Protein AF-A0A543CHA0-F1 (afdb_monomer_lite)

pLDDT: mean 75.27, std 15.61, range [34.78, 93.06]

Sequence (104 aa):
MAPPLEGYQVHWEGLSKAANACSDAAKSLFPAIDAFRLGAQPTSRCFGFIEGGSSDEVAAAYQEFYNGMLSHMSLRQDALEDCSKMLQTSARNYSDAEPAKPLR

Secondary structure (DSSP, 8-state):
-PPPTHHHHHHHHHHHHHHHHHHHHHHHHHHHHHHHHHHHHHHHHHGGG-TTS-HHHHHHHHHHHHHHHHHHHHHHHHHHHHHHHHHHHHHHHHHH--SS----

Foldseek 3Di:
DDPDPVVLVVLLVVLLVLLVVLVVVLVVLVVVLVCLVVVLVVVLVCLVVDPDDDSVVVSVVSVVVSVVVSVVSVVSSVVSNVSSVVSVVVSVVSVVDDDDDDDD

Radius of gyration: 23.19 Å; chains: 1; bounding box: 51×23×66 Å

Structure (mmCIF, N/CA/C/O backbone):
data_AF-A0A543CHA0-F1
#
_entry.id   AF-A0A543CHA0-F1
#
loop_
_atom_site.group_PDB
_atom_site.id
_atom_site.type_symbol
_atom_site.label_atom_id
_atom_site.label_alt_id
_atom_site.label_comp_id
_atom_site.label_asym_id
_atom_site.label_entity_id
_atom_site.label_seq_id
_atom_site.pdbx_PDB_ins_code
_atom_site.Cartn_x
_atom_site.Cartn_y
_atom_site.Cartn_z
_atom_site.occupancy
_atom_site.B_iso_or_equiv
_atom_site.auth_seq_id
_atom_site.auth_comp_id
_atom_site.auth_asym_id
_atom_site.auth_atom_id
_atom_site.pdbx_PDB_model_num
ATOM 1 N N . MET A 1 1 ? -28.785 -13.049 35.423 1.00 34.78 1 MET A N 1
ATOM 2 C CA . MET A 1 1 ? -27.402 -12.570 35.621 1.00 34.78 1 MET A CA 1
ATOM 3 C C . MET A 1 1 ? -26.676 -12.747 34.299 1.00 34.78 1 MET A C 1
ATOM 5 O O . MET A 1 1 ? -26.493 -13.885 33.890 1.00 34.78 1 MET A O 1
ATOM 9 N N . ALA A 1 2 ? -26.398 -11.656 33.577 1.00 45.53 2 ALA A N 1
ATOM 10 C CA . ALA A 1 2 ? -25.588 -11.714 32.360 1.00 45.53 2 ALA A CA 1
ATOM 11 C C . ALA A 1 2 ? -24.119 -11.960 32.761 1.00 45.53 2 ALA A C 1
ATOM 13 O O . ALA A 1 2 ? -23.682 -11.372 33.754 1.00 45.53 2 ALA A O 1
ATOM 14 N N . PRO A 1 3 ? -23.389 -12.853 32.071 1.00 47.03 3 PRO A N 1
ATOM 15 C CA . PRO A 1 3 ? -21.985 -13.118 32.371 1.00 47.03 3 PRO A CA 1
ATOM 16 C C . PRO A 1 3 ? -21.139 -11.836 32.227 1.00 47.03 3 PRO A C 1
ATOM 18 O O . PRO A 1 3 ? -21.500 -10.958 31.439 1.00 47.03 3 PRO A O 1
ATOM 21 N N . PRO A 1 4 ? -20.049 -11.699 33.005 1.00 48.38 4 PRO A N 1
ATOM 22 C CA . PRO A 1 4 ? -19.251 -10.476 33.067 1.00 48.38 4 PRO A CA 1
ATOM 23 C C . PRO A 1 4 ? -18.647 -10.094 31.704 1.00 48.38 4 PRO A C 1
ATOM 25 O O . PRO A 1 4 ? -18.224 -10.941 30.922 1.00 48.38 4 PRO A O 1
ATOM 28 N N . LEU A 1 5 ? -18.616 -8.784 31.443 1.00 54.56 5 LEU A N 1
ATOM 29 C CA . LEU A 1 5 ? -18.305 -8.110 30.173 1.00 54.56 5 LEU A CA 1
ATOM 30 C C . LEU A 1 5 ? -16.819 -8.134 29.752 1.00 54.56 5 LEU A C 1
ATOM 32 O O . LEU A 1 5 ? -16.460 -7.474 28.778 1.00 54.56 5 LEU A O 1
ATOM 36 N N . GLU A 1 6 ? -15.950 -8.880 30.440 1.00 52.31 6 GLU A N 1
ATOM 37 C CA . GLU A 1 6 ? -14.488 -8.839 30.233 1.00 52.31 6 GLU A CA 1
ATOM 38 C C . GLU A 1 6 ? -14.054 -9.217 28.805 1.00 52.31 6 GLU A C 1
ATOM 40 O O . GLU A 1 6 ? -13.058 -8.699 28.310 1.00 52.31 6 GLU A O 1
ATOM 45 N N . GLY A 1 7 ? -14.823 -10.046 28.090 1.00 53.59 7 GLY A N 1
ATOM 46 C CA . GLY A 1 7 ? -14.531 -10.376 26.689 1.00 53.59 7 GLY A CA 1
ATOM 47 C C . GLY A 1 7 ? -14.785 -9.224 25.706 1.00 53.59 7 GLY A C 1
ATOM 48 O O . GLY A 1 7 ? -14.058 -9.075 24.727 1.00 53.59 7 GLY A O 1
ATOM 49 N N . TYR A 1 8 ? -15.783 -8.371 25.962 1.00 54.22 8 TYR A N 1
ATOM 50 C CA . TYR A 1 8 ? -16.226 -7.346 25.005 1.00 54.22 8 TYR A CA 1
ATOM 51 C C . TYR A 1 8 ? -15.224 -6.194 24.851 1.00 54.22 8 TYR A C 1
ATOM 53 O O . TYR A 1 8 ? -14.995 -5.732 23.732 1.00 54.22 8 TYR A O 1
ATOM 61 N N . GLN A 1 9 ? -14.576 -5.769 25.942 1.00 56.81 9 GLN A N 1
ATOM 62 C CA . GLN A 1 9 ? -13.527 -4.741 25.881 1.00 56.81 9 GLN A CA 1
ATOM 63 C C . GLN A 1 9 ? -12.303 -5.217 25.084 1.00 56.81 9 GLN A C 1
ATOM 65 O O . GLN A 1 9 ? -11.802 -4.481 24.236 1.00 56.81 9 GLN A O 1
ATOM 70 N N . VAL A 1 10 ? -11.879 -6.473 25.272 1.00 59.78 10 VAL A N 1
ATOM 71 C CA . VAL A 1 10 ? -10.724 -7.055 24.562 1.00 59.78 10 VAL A CA 1
ATOM 72 C C . VAL A 1 10 ? -10.966 -7.125 23.047 1.00 59.78 10 VAL A C 1
ATOM 74 O O . VAL A 1 10 ? -10.050 -6.889 22.255 1.00 59.78 10 VAL A O 1
ATOM 77 N N . HIS A 1 11 ? -12.204 -7.396 22.620 1.00 67.38 11 HIS A N 1
ATOM 78 C CA . HIS A 1 11 ? -12.560 -7.438 21.199 1.00 67.38 11 HIS A CA 1
ATOM 79 C C . HIS A 1 11 ? -12.546 -6.053 20.537 1.00 67.38 11 HIS A C 1
ATOM 81 O O . HIS A 1 11 ? -12.032 -5.927 19.424 1.00 67.38 11 HIS A O 1
ATOM 87 N N . TRP A 1 12 ? -13.036 -5.009 21.215 1.00 71.00 12 TRP A N 1
ATOM 88 C CA . TRP A 1 12 ? -12.946 -3.631 20.713 1.00 71.00 12 TRP A CA 1
ATOM 89 C C . TRP A 1 12 ? -11.484 -3.188 20.545 1.00 71.00 12 TRP A C 1
ATOM 91 O O . TRP A 1 12 ? -11.113 -2.671 19.486 1.00 71.00 12 TRP A O 1
ATOM 101 N N . GLU A 1 13 ? -10.638 -3.428 21.558 1.00 74.81 13 GLU A N 1
ATOM 102 C CA . GLU A 1 13 ? -9.238 -2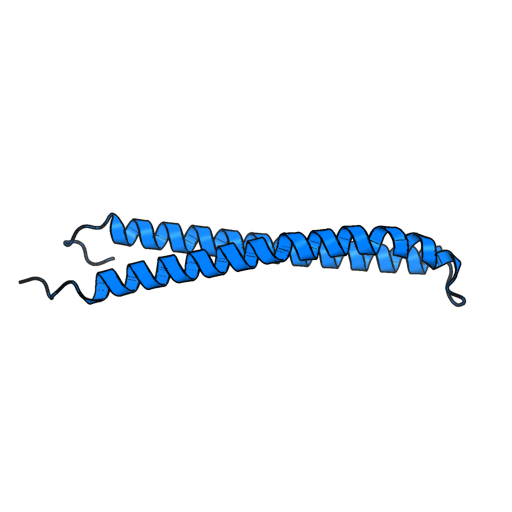.968 21.555 1.00 74.81 13 GLU A CA 1
ATOM 103 C C . GLU A 1 13 ? -8.444 -3.654 20.444 1.00 74.81 13 GLU A C 1
ATOM 105 O O . GLU A 1 13 ? -7.685 -3.005 19.716 1.00 74.81 13 GLU A O 1
ATOM 110 N N . GLY A 1 14 ? -8.678 -4.956 20.257 1.00 80.62 14 GLY A N 1
ATOM 111 C CA . GLY A 1 14 ? -8.075 -5.739 19.184 1.00 80.62 14 GLY A CA 1
ATOM 112 C C . GLY A 1 14 ? -8.461 -5.241 17.789 1.00 80.62 14 GLY A C 1
ATOM 113 O O . GLY A 1 14 ? -7.583 -5.072 16.941 1.00 80.62 14 GLY A O 1
ATOM 114 N N . LEU A 1 15 ? -9.747 -4.957 17.554 1.00 79.94 15 LEU A N 1
ATOM 115 C CA . LEU A 1 15 ? -10.235 -4.456 16.262 1.00 79.94 15 LEU A CA 1
ATOM 116 C C . LEU A 1 15 ? -9.696 -3.056 15.949 1.00 79.94 15 LEU A C 1
ATOM 118 O O . LEU A 1 15 ? -9.243 -2.812 14.832 1.00 79.94 15 LEU A O 1
ATOM 122 N N . SER A 1 16 ? -9.685 -2.158 16.936 1.00 82.12 16 SER A N 1
ATOM 123 C CA . SER A 1 16 ? -9.144 -0.802 16.786 1.00 82.12 16 SER A CA 1
ATOM 124 C C . SER A 1 16 ? -7.637 -0.823 16.498 1.00 82.12 16 SER A C 1
ATOM 126 O O . SER A 1 16 ? -7.154 -0.159 15.577 1.00 82.12 16 SER A O 1
ATOM 128 N N . LYS A 1 17 ? -6.881 -1.672 17.207 1.00 87.25 17 LYS A N 1
ATOM 129 C CA . LYS A 1 17 ? -5.447 -1.869 16.955 1.00 87.25 17 LYS A CA 1
ATOM 130 C C . LYS A 1 17 ? -5.176 -2.445 15.563 1.00 87.25 17 LYS A C 1
ATOM 132 O O . LYS A 1 17 ? -4.271 -1.969 14.879 1.00 87.25 17 LYS A O 1
ATOM 137 N N . ALA A 1 18 ? -5.956 -3.437 15.133 1.00 86.31 18 ALA A N 1
ATOM 138 C CA . ALA A 1 18 ? -5.832 -4.027 13.802 1.00 86.31 18 ALA A CA 1
ATOM 139 C C . ALA A 1 18 ? -6.186 -3.023 12.691 1.00 86.31 18 ALA A C 1
ATOM 141 O O . ALA A 1 18 ? -5.489 -2.961 11.677 1.00 86.31 18 ALA A O 1
ATOM 142 N N . ALA A 1 19 ? -7.212 -2.194 12.901 1.00 87.00 19 ALA A N 1
ATOM 143 C CA . ALA A 1 19 ? -7.566 -1.123 11.980 1.00 87.00 19 ALA A CA 1
ATOM 144 C C . ALA A 1 19 ? -6.425 -0.115 11.814 1.00 87.00 19 ALA A C 1
ATOM 146 O O . ALA A 1 19 ? -6.038 0.203 10.690 1.00 87.00 19 ALA A O 1
ATOM 147 N N . ASN A 1 20 ? -5.846 0.343 12.927 1.00 90.06 20 ASN A N 1
ATOM 148 C CA . ASN A 1 20 ? -4.719 1.271 12.900 1.00 90.06 20 ASN A CA 1
ATOM 149 C C . ASN A 1 20 ? -3.508 0.656 12.189 1.00 90.06 20 ASN A C 1
ATOM 151 O O . ASN A 1 20 ? -2.921 1.312 11.338 1.00 90.06 20 ASN A O 1
ATOM 155 N N . ALA A 1 21 ? -3.205 -0.623 12.435 1.00 92.31 21 ALA A N 1
ATOM 156 C CA . ALA A 1 21 ? -2.136 -1.323 11.724 1.00 92.31 21 ALA A CA 1
ATOM 157 C C . ALA A 1 21 ? -2.374 -1.380 10.202 1.00 92.31 21 ALA A C 1
ATOM 159 O O . ALA A 1 21 ? -1.441 -1.163 9.429 1.00 92.31 21 ALA A O 1
ATOM 160 N N . CYS A 1 22 ? -3.614 -1.619 9.757 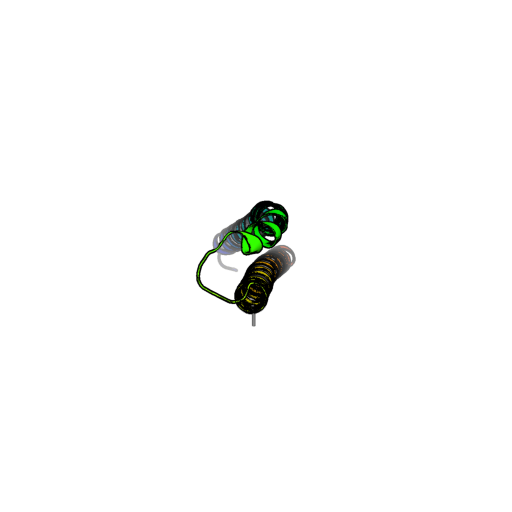1.00 88.00 22 CYS A N 1
ATOM 161 C CA . CYS A 1 22 ? -3.961 -1.588 8.332 1.00 88.00 22 CYS A CA 1
ATOM 162 C C . CYS A 1 22 ? -3.857 -0.171 7.752 1.00 88.00 22 CYS A C 1
ATOM 164 O O . CYS A 1 22 ? -3.319 0.008 6.661 1.00 88.00 22 CYS A O 1
ATOM 166 N N . SER A 1 23 ? -4.311 0.841 8.496 1.00 90.88 23 SER A N 1
ATOM 167 C CA . SER A 1 23 ? -4.193 2.249 8.105 1.00 90.88 23 SER A CA 1
ATOM 168 C C . SER A 1 23 ? -2.734 2.684 7.962 1.00 90.88 23 SER A C 1
ATOM 170 O O . SER A 1 23 ? -2.373 3.320 6.975 1.00 90.88 23 SER A O 1
ATOM 172 N N . ASP A 1 24 ? -1.883 2.323 8.919 1.00 91.12 24 ASP A N 1
ATOM 173 C CA . ASP A 1 24 ? -0.462 2.666 8.905 1.00 91.12 24 ASP A CA 1
ATOM 174 C C . ASP A 1 24 ? 0.274 1.925 7.785 1.00 91.12 24 ASP A C 1
ATOM 176 O O . ASP A 1 24 ? 1.088 2.527 7.080 1.00 91.12 24 ASP A O 1
ATOM 180 N N . ALA A 1 25 ? -0.072 0.657 7.538 1.00 90.00 25 ALA A N 1
ATOM 181 C CA . ALA A 1 25 ? 0.439 -0.091 6.395 1.00 90.00 25 ALA A CA 1
ATOM 182 C C . ALA A 1 25 ? 0.031 0.561 5.060 1.00 90.00 25 ALA A C 1
ATOM 184 O O . ALA A 1 25 ? 0.895 0.770 4.207 1.00 90.00 25 ALA A O 1
ATOM 185 N N . ALA A 1 26 ? -1.233 0.966 4.894 1.00 88.50 26 ALA A N 1
ATOM 186 C CA . ALA A 1 26 ? -1.686 1.699 3.707 1.00 88.50 26 ALA A CA 1
ATOM 187 C C . ALA A 1 26 ? -0.927 3.024 3.532 1.00 88.50 26 ALA A C 1
ATOM 189 O O . ALA A 1 26 ? -0.472 3.348 2.434 1.00 88.50 26 ALA A O 1
ATOM 190 N N . LYS A 1 27 ? -0.714 3.767 4.626 1.00 88.81 27 LYS A N 1
ATOM 191 C CA . LYS A 1 27 ? 0.038 5.029 4.601 1.00 88.81 27 LYS A CA 1
ATOM 192 C C . LYS A 1 27 ? 1.503 4.836 4.234 1.00 88.81 27 LYS A C 1
ATOM 194 O O . LYS A 1 27 ? 2.068 5.676 3.540 1.00 88.81 27 LYS A O 1
ATOM 199 N N . SER A 1 28 ? 2.108 3.732 4.670 1.00 90.19 28 SER A N 1
ATOM 200 C CA . SER A 1 28 ? 3.497 3.395 4.346 1.00 90.19 28 SER A CA 1
ATOM 201 C C . SER A 1 28 ? 3.710 3.093 2.857 1.00 90.19 28 SER A C 1
ATOM 203 O O . SER A 1 28 ? 4.826 3.237 2.359 1.00 90.19 28 SER A O 1
ATOM 205 N N . LEU A 1 29 ? 2.644 2.737 2.126 1.00 87.25 29 LEU A N 1
ATOM 206 C CA . LEU A 1 29 ? 2.711 2.492 0.687 1.00 87.25 29 LEU A CA 1
ATOM 207 C C . LEU A 1 29 ? 2.765 3.782 -0.138 1.00 87.25 29 LEU A C 1
ATOM 209 O O . LEU A 1 29 ? 3.407 3.766 -1.183 1.00 87.25 29 LEU A O 1
ATOM 213 N N . PHE A 1 30 ? 2.191 4.903 0.323 1.00 82.69 30 PHE A N 1
ATOM 214 C CA . PHE A 1 30 ? 2.274 6.188 -0.397 1.00 82.69 30 PHE A CA 1
ATOM 215 C C . PHE A 1 30 ? 3.713 6.602 -0.746 1.00 82.69 30 PHE A C 1
ATOM 217 O O . PHE A 1 30 ? 3.993 6.777 -1.933 1.00 82.69 30 PHE A O 1
ATOM 224 N N . PRO A 1 31 ? 4.658 6.709 0.214 1.00 87.12 31 PRO A N 1
ATOM 225 C CA . PRO A 1 31 ? 6.022 7.112 -0.111 1.00 87.12 31 PRO A CA 1
ATOM 226 C C . PRO A 1 31 ? 6.737 6.093 -1.006 1.00 87.12 31 PRO A C 1
ATOM 228 O O . PRO A 1 31 ? 7.584 6.485 -1.802 1.00 87.12 31 PRO A O 1
ATOM 231 N N . ALA A 1 32 ? 6.393 4.802 -0.925 1.00 85.62 32 ALA A N 1
ATOM 232 C CA . ALA A 1 32 ? 6.954 3.773 -1.800 1.00 85.62 32 ALA A CA 1
ATOM 233 C C . ALA A 1 32 ? 6.437 3.898 -3.245 1.00 85.62 32 ALA A C 1
ATOM 235 O O . ALA A 1 32 ? 7.224 3.811 -4.189 1.00 85.62 32 ALA A O 1
ATOM 236 N N . ILE A 1 33 ? 5.137 4.154 -3.422 1.00 86.00 33 ILE A N 1
ATOM 237 C CA . ILE A 1 33 ? 4.515 4.410 -4.728 1.00 86.00 33 ILE A CA 1
ATOM 238 C C . ILE A 1 33 ? 5.084 5.693 -5.338 1.00 86.00 33 ILE A C 1
ATOM 240 O O . ILE A 1 33 ? 5.449 5.702 -6.514 1.00 86.00 33 ILE A O 1
ATOM 244 N N . ASP A 1 34 ? 5.213 6.761 -4.552 1.00 85.31 34 ASP A N 1
ATOM 245 C CA . ASP A 1 34 ? 5.770 8.027 -5.030 1.00 85.31 34 ASP A CA 1
ATOM 246 C C . ASP A 1 34 ? 7.257 7.906 -5.377 1.00 85.31 34 ASP A C 1
ATOM 248 O O . ASP A 1 34 ? 7.677 8.377 -6.435 1.00 85.31 34 ASP A O 1
ATOM 252 N N . ALA A 1 35 ? 8.049 7.201 -4.564 1.00 86.06 35 ALA A N 1
ATOM 253 C CA . ALA A 1 35 ? 9.440 6.898 -4.895 1.00 86.06 35 ALA A CA 1
ATOM 254 C C . ALA A 1 35 ? 9.551 6.068 -6.183 1.00 86.06 35 ALA A C 1
ATOM 256 O O . ALA A 1 35 ? 10.418 6.342 -7.014 1.00 86.06 35 ALA A O 1
ATOM 257 N N . PHE A 1 36 ? 8.654 5.099 -6.392 1.00 85.50 36 PHE A N 1
ATOM 258 C CA . PHE A 1 36 ? 8.601 4.317 -7.627 1.00 85.50 36 PHE A CA 1
ATOM 259 C C . PHE A 1 36 ? 8.269 5.191 -8.844 1.00 85.50 36 PHE A C 1
ATOM 261 O O . PHE A 1 36 ? 8.940 5.090 -9.871 1.00 85.50 36 PHE A O 1
ATOM 268 N N . ARG A 1 37 ? 7.296 6.104 -8.726 1.00 83.88 37 ARG A N 1
ATOM 269 C CA . ARG A 1 37 ? 6.947 7.067 -9.788 1.00 83.88 37 ARG A CA 1
ATOM 270 C C . ARG A 1 37 ? 8.120 7.978 -10.137 1.00 83.88 37 ARG A C 1
ATOM 272 O O . ARG A 1 37 ? 8.451 8.133 -11.311 1.00 83.88 37 ARG A O 1
ATOM 279 N N . LEU A 1 38 ? 8.757 8.564 -9.123 1.00 81.81 38 LEU A N 1
ATOM 280 C CA . LEU A 1 38 ? 9.886 9.480 -9.298 1.00 81.81 38 LEU A CA 1
ATOM 281 C C . LEU A 1 38 ? 11.124 8.766 -9.852 1.00 81.81 38 LEU A C 1
ATOM 283 O O . LEU A 1 38 ? 11.826 9.329 -10.689 1.00 81.81 38 LEU A O 1
ATOM 287 N N . GLY A 1 39 ? 11.377 7.528 -9.420 1.00 76.25 39 GLY A N 1
ATOM 288 C CA . GLY A 1 39 ? 12.500 6.713 -9.879 1.00 76.25 39 GLY A CA 1
ATOM 289 C C . GLY A 1 39 ? 12.333 6.180 -11.301 1.00 76.25 39 GLY A C 1
ATOM 290 O O . GLY A 1 39 ? 13.327 6.033 -12.006 1.00 76.25 39 GLY A O 1
ATOM 291 N N . ALA A 1 40 ? 11.097 5.944 -11.749 1.00 71.12 40 ALA A N 1
ATOM 292 C CA . ALA A 1 40 ? 10.824 5.377 -13.067 1.00 71.12 40 ALA A CA 1
ATOM 293 C C . ALA A 1 40 ? 10.885 6.387 -14.225 1.00 71.12 40 ALA A C 1
ATOM 295 O O . ALA A 1 40 ? 11.270 6.042 -15.346 1.00 71.12 40 ALA A O 1
ATOM 296 N N . GLN A 1 41 ? 10.548 7.656 -13.969 1.00 66.56 41 GLN A N 1
ATOM 297 C CA . GLN A 1 41 ? 10.638 8.717 -14.980 1.00 66.56 41 GLN A CA 1
ATOM 298 C C . GLN A 1 41 ? 12.034 8.855 -15.622 1.00 66.56 41 GLN A C 1
ATOM 300 O O . GLN A 1 41 ? 12.105 8.905 -16.854 1.00 66.56 41 GLN A O 1
ATOM 305 N N . PRO A 1 42 ? 13.150 8.890 -14.866 1.00 63.62 42 PRO A N 1
ATOM 306 C CA . PRO A 1 42 ? 14.481 8.987 -15.459 1.00 63.62 42 PRO A CA 1
ATOM 307 C C . PRO A 1 42 ? 14.924 7.701 -16.171 1.00 63.62 42 PRO A C 1
ATOM 309 O O . PRO A 1 42 ? 15.659 7.797 -17.151 1.00 63.62 42 PRO A O 1
ATOM 312 N N . THR A 1 43 ? 14.462 6.515 -15.753 1.00 64.06 43 THR A N 1
ATOM 313 C CA . THR A 1 43 ? 14.880 5.234 -16.359 1.00 64.06 43 THR A CA 1
ATOM 314 C C . THR A 1 43 ? 14.418 5.100 -17.810 1.00 64.06 43 THR A C 1
ATOM 316 O O . THR A 1 43 ? 15.163 4.577 -18.635 1.00 64.06 43 THR A O 1
ATOM 319 N N . SER A 1 44 ? 13.253 5.664 -18.153 1.00 61.72 44 SER A N 1
ATOM 320 C CA . SER A 1 44 ? 12.749 5.707 -19.537 1.00 61.72 44 SER A CA 1
ATOM 321 C C . SER A 1 44 ? 13.699 6.389 -20.530 1.00 61.72 44 SER A C 1
ATOM 323 O O . SER A 1 44 ? 13.769 6.012 -21.698 1.00 61.72 44 SER A O 1
ATOM 325 N N . ARG A 1 45 ? 14.492 7.358 -20.058 1.00 61.81 45 ARG A N 1
ATOM 326 C CA . ARG A 1 45 ? 15.476 8.084 -20.874 1.00 61.81 45 ARG A CA 1
ATOM 327 C C . ARG A 1 45 ? 16.780 7.310 -21.060 1.00 61.81 45 ARG A C 1
ATOM 329 O O . ARG A 1 45 ? 17.547 7.629 -21.964 1.00 61.81 45 ARG A O 1
ATOM 336 N N . CYS A 1 46 ? 17.026 6.297 -20.230 1.00 63.12 46 CYS A N 1
ATOM 337 C CA . CYS A 1 46 ? 18.219 5.461 -20.305 1.00 63.12 46 CYS A CA 1
ATOM 338 C C . CYS A 1 46 ? 18.092 4.323 -21.334 1.00 63.12 46 CYS A C 1
ATOM 340 O O . CYS A 1 46 ? 19.104 3.716 -21.671 1.00 63.12 46 CYS A O 1
ATOM 342 N N . PHE A 1 47 ? 16.896 4.046 -21.878 1.00 60.84 47 PHE A N 1
ATOM 343 C CA . PHE A 1 47 ? 16.697 2.977 -22.872 1.00 60.84 47 PHE A CA 1
ATOM 344 C C . PHE A 1 47 ? 17.455 3.193 -24.183 1.00 60.84 47 PHE A C 1
ATOM 346 O O . PHE A 1 47 ? 17.812 2.221 -24.838 1.00 60.84 47 PHE A O 1
ATOM 353 N N . GLY A 1 48 ? 17.803 4.440 -24.516 1.00 56.41 48 GLY A N 1
ATOM 354 C CA . GLY A 1 48 ? 18.681 4.745 -25.649 1.00 56.41 48 GLY A CA 1
ATOM 355 C C . GLY A 1 48 ? 20.134 4.266 -25.491 1.00 56.41 48 GLY A C 1
ATOM 356 O O . GLY A 1 48 ? 20.886 4.340 -26.455 1.00 56.41 48 GLY A O 1
ATOM 357 N N . PHE A 1 49 ? 20.537 3.786 -24.305 1.00 57.09 49 PHE A N 1
ATOM 358 C CA . PHE A 1 49 ? 21.903 3.328 -24.005 1.00 57.09 49 PHE A CA 1
ATOM 359 C C . PHE A 1 49 ? 22.037 1.803 -23.880 1.00 57.09 49 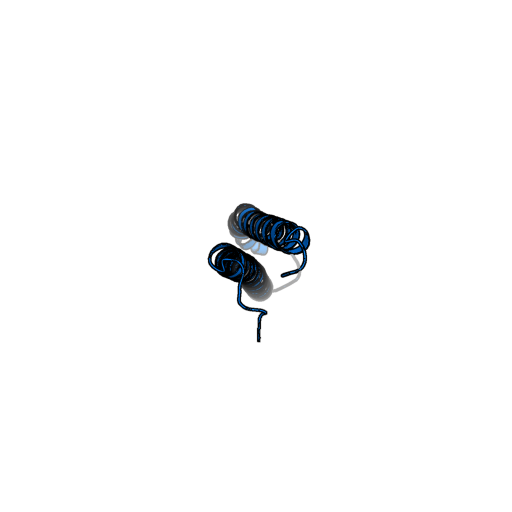PHE A C 1
ATOM 361 O O . PHE A 1 49 ? 23.142 1.311 -23.655 1.00 57.09 49 PHE A O 1
ATOM 368 N N . ILE A 1 50 ? 20.940 1.045 -23.986 1.00 60.03 50 ILE A N 1
ATOM 369 C CA . ILE A 1 50 ? 20.981 -0.416 -23.852 1.00 60.03 50 ILE A CA 1
ATOM 370 C C . ILE A 1 50 ? 21.263 -1.024 -25.229 1.00 60.03 50 ILE A C 1
ATOM 372 O O . ILE A 1 50 ? 20.373 -1.143 -26.067 1.00 60.03 50 ILE A O 1
ATOM 376 N N . GLU A 1 51 ? 22.518 -1.404 -25.471 1.00 50.94 51 GLU A N 1
ATOM 377 C CA . GLU A 1 51 ? 22.904 -2.194 -26.643 1.00 50.94 51 GLU A CA 1
ATOM 378 C C . GLU A 1 51 ? 22.231 -3.578 -26.582 1.00 50.94 51 GLU A C 1
ATOM 380 O O . GLU A 1 51 ? 22.505 -4.361 -25.674 1.00 50.94 51 GLU A O 1
ATOM 385 N N . GLY A 1 52 ? 21.354 -3.898 -27.544 1.00 59.69 52 GLY A N 1
ATOM 386 C CA . GLY A 1 52 ? 20.878 -5.278 -27.743 1.00 59.69 52 GLY A CA 1
ATOM 387 C C . GLY A 1 52 ? 19.399 -5.487 -28.089 1.00 59.69 52 GLY A C 1
ATOM 388 O O . GLY A 1 52 ? 19.019 -6.623 -28.356 1.00 59.69 52 GLY A O 1
ATOM 389 N N . GLY A 1 53 ? 18.569 -4.444 -28.135 1.00 58.34 53 GLY A N 1
ATOM 390 C CA . GLY A 1 53 ? 17.174 -4.524 -28.594 1.00 58.34 53 GLY A CA 1
ATOM 391 C C . GLY A 1 53 ? 16.745 -3.220 -29.258 1.00 58.34 53 GLY A C 1
ATOM 392 O O . GLY A 1 53 ? 17.373 -2.187 -29.017 1.00 58.34 53 GLY A O 1
ATOM 393 N N . SER A 1 54 ? 15.712 -3.238 -30.111 1.00 61.00 54 SER A N 1
ATOM 394 C CA . SER A 1 54 ? 15.176 -1.969 -30.615 1.00 61.00 54 SER A CA 1
ATOM 395 C C . SER A 1 54 ? 14.699 -1.144 -29.414 1.00 61.00 54 SER A C 1
ATOM 397 O O . SER A 1 54 ? 14.039 -1.664 -28.511 1.00 61.00 54 SER A O 1
ATOM 399 N N . SER A 1 55 ? 15.083 0.132 -29.364 1.00 67.31 55 SER A N 1
ATOM 400 C CA . SER A 1 55 ? 14.788 1.032 -28.240 1.00 67.31 55 SER A CA 1
ATOM 401 C C . SER A 1 55 ? 13.301 1.066 -27.873 1.00 67.31 55 SER A C 1
ATOM 403 O O . SER A 1 55 ? 12.955 1.297 -26.715 1.00 67.31 55 SER A O 1
ATOM 405 N N . ASP A 1 56 ? 12.436 0.792 -28.849 1.00 73.12 56 ASP A N 1
ATOM 406 C CA . ASP A 1 56 ? 10.984 0.861 -28.729 1.00 73.12 56 ASP A CA 1
ATOM 407 C C . ASP A 1 56 ? 10.401 -0.363 -28.009 1.00 73.12 56 ASP A C 1
ATOM 409 O O . ASP A 1 56 ? 9.513 -0.213 -27.171 1.00 73.12 56 ASP A O 1
ATOM 413 N N . GLU A 1 57 ? 10.926 -1.567 -28.261 1.00 76.94 57 GLU A N 1
ATOM 414 C CA . GLU A 1 57 ? 10.478 -2.796 -27.585 1.00 76.94 57 GLU A CA 1
ATOM 415 C C . GLU A 1 57 ? 10.835 -2.776 -26.097 1.00 76.94 57 GLU A C 1
ATOM 417 O O . GLU A 1 57 ? 10.014 -3.126 -25.247 1.00 76.94 57 GLU A O 1
ATOM 422 N N . VAL A 1 58 ? 12.045 -2.316 -25.767 1.00 75.44 58 VAL A N 1
ATOM 423 C CA . VAL A 1 58 ? 12.496 -2.211 -24.373 1.00 75.44 58 VAL A CA 1
ATOM 424 C C . VAL A 1 58 ? 11.708 -1.128 -23.631 1.00 75.44 58 VAL A C 1
ATOM 426 O O . VAL A 1 58 ? 11.288 -1.344 -22.491 1.00 75.44 58 VAL A O 1
ATOM 429 N N . ALA A 1 59 ? 11.444 0.010 -24.281 1.00 75.25 59 ALA A N 1
ATOM 430 C CA . ALA A 1 59 ? 10.610 1.067 -23.715 1.00 75.25 59 ALA A CA 1
ATOM 431 C C . ALA A 1 59 ? 9.163 0.598 -23.481 1.00 75.25 59 ALA A C 1
ATOM 433 O O . ALA A 1 59 ? 8.594 0.881 -22.424 1.00 75.25 59 ALA A O 1
ATOM 434 N N . ALA A 1 60 ? 8.583 -0.153 -24.423 1.00 80.75 60 ALA A N 1
ATOM 435 C CA . ALA A 1 60 ? 7.239 -0.708 -24.291 1.00 80.75 60 ALA A CA 1
ATOM 436 C C . ALA A 1 60 ? 7.147 -1.728 -23.145 1.00 80.75 60 ALA A C 1
ATOM 438 O O . ALA A 1 60 ? 6.272 -1.600 -22.285 1.00 80.75 60 ALA A O 1
ATOM 439 N N . ALA A 1 61 ? 8.082 -2.681 -23.076 1.00 82.62 61 ALA A N 1
ATOM 440 C CA . ALA A 1 61 ? 8.125 -3.687 -22.013 1.00 82.62 61 ALA A CA 1
ATOM 441 C C . ALA A 1 61 ? 8.314 -3.051 -20.627 1.00 82.62 61 ALA A C 1
ATOM 443 O O . ALA A 1 61 ? 7.669 -3.444 -19.651 1.00 82.62 61 ALA A O 1
ATOM 444 N N . TYR A 1 62 ? 9.161 -2.023 -20.531 1.00 82.06 62 TYR A N 1
ATOM 445 C CA . TYR A 1 62 ? 9.317 -1.272 -19.292 1.00 82.06 62 TYR A CA 1
ATOM 446 C C . TYR A 1 62 ? 8.046 -0.523 -18.898 1.00 82.06 62 TYR A C 1
ATOM 448 O O . TYR A 1 62 ? 7.665 -0.542 -17.728 1.00 82.06 62 TYR A O 1
ATOM 456 N N . GLN A 1 63 ? 7.382 0.133 -19.852 1.00 82.31 63 GLN A N 1
ATOM 457 C CA . GLN A 1 63 ? 6.147 0.862 -19.582 1.00 82.31 63 GLN A CA 1
ATOM 458 C C . GLN A 1 63 ? 5.036 -0.079 -19.100 1.00 82.31 63 GLN A C 1
ATOM 460 O O . GLN A 1 63 ? 4.304 0.266 -18.170 1.00 82.31 63 GLN A O 1
ATOM 465 N N . GLU A 1 64 ? 4.927 -1.270 -19.691 1.00 86.69 64 GLU A N 1
ATOM 466 C CA . GLU A 1 64 ? 3.998 -2.311 -19.250 1.00 86.69 64 GLU A CA 1
ATOM 467 C C . GLU A 1 64 ? 4.310 -2.767 -17.820 1.00 86.69 64 GLU A C 1
ATOM 469 O O . GLU A 1 64 ? 3.426 -2.739 -16.959 1.00 86.69 64 GLU A O 1
ATOM 474 N N . PHE A 1 65 ? 5.575 -3.088 -17.533 1.00 86.19 65 PHE A N 1
ATOM 475 C CA . PHE A 1 65 ? 6.020 -3.447 -16.186 1.00 86.19 65 PHE A CA 1
ATOM 476 C C . PHE A 1 65 ? 5.726 -2.339 -15.165 1.00 86.19 65 PHE A C 1
ATOM 478 O O . PHE A 1 65 ? 5.177 -2.603 -14.093 1.00 86.19 65 PHE A O 1
ATOM 485 N N . TYR A 1 66 ? 6.048 -1.089 -15.502 1.00 86.19 66 TYR A N 1
ATOM 486 C CA . TYR A 1 66 ? 5.804 0.078 -14.658 1.00 86.19 66 TYR A CA 1
ATOM 487 C C . TYR A 1 66 ? 4.314 0.253 -14.345 1.00 86.19 66 TYR A C 1
ATOM 489 O O . TYR A 1 66 ? 3.935 0.397 -13.179 1.00 86.19 66 TYR A O 1
ATOM 497 N N . ASN A 1 67 ? 3.462 0.188 -15.370 1.00 87.88 67 ASN A N 1
ATOM 498 C CA . ASN A 1 67 ? 2.014 0.301 -15.215 1.00 87.88 67 ASN A CA 1
ATOM 499 C C . ASN A 1 67 ? 1.447 -0.853 -14.373 1.00 87.88 67 ASN A C 1
ATOM 501 O O . ASN A 1 67 ? 0.615 -0.617 -13.492 1.00 87.88 67 ASN A O 1
ATOM 505 N N . GLY A 1 68 ? 1.923 -2.081 -14.596 1.00 91.00 68 GLY A N 1
ATOM 506 C CA . GLY A 1 68 ? 1.526 -3.254 -13.817 1.00 91.00 68 GLY A CA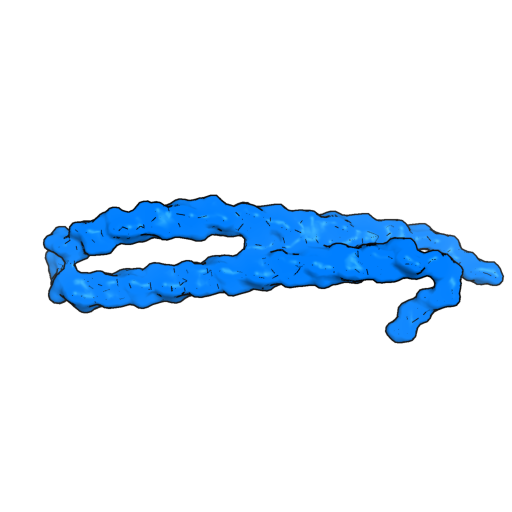 1
ATOM 507 C C . GLY A 1 68 ? 1.901 -3.120 -12.341 1.00 91.00 68 GLY A C 1
ATOM 508 O O . GLY A 1 68 ? 1.061 -3.309 -11.460 1.00 91.00 68 GLY A O 1
ATOM 509 N N . MET A 1 69 ? 3.136 -2.706 -12.054 1.00 88.44 69 MET A N 1
ATOM 510 C CA . MET A 1 69 ? 3.604 -2.476 -10.685 1.00 88.44 69 MET A CA 1
ATOM 511 C C . MET A 1 69 ? 2.813 -1.374 -9.976 1.00 88.44 69 MET A C 1
ATOM 513 O O . MET A 1 69 ? 2.400 -1.561 -8.829 1.00 88.44 69 MET A O 1
ATOM 517 N N . LEU A 1 70 ? 2.545 -0.251 -10.651 1.00 88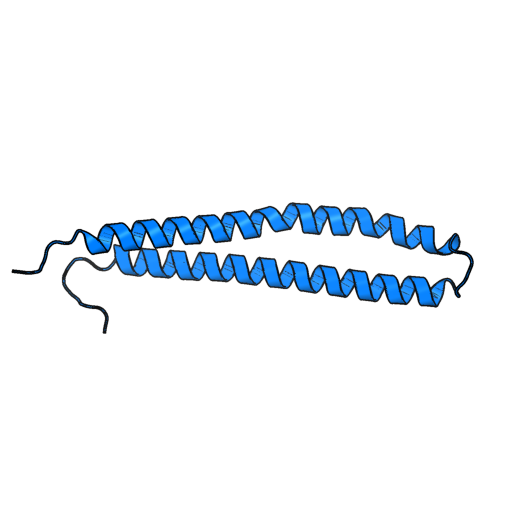.75 70 LEU A N 1
ATOM 518 C CA . LEU A 1 70 ? 1.698 0.812 -10.103 1.00 88.75 70 LEU A CA 1
ATOM 519 C C . LEU A 1 70 ? 0.285 0.324 -9.786 1.00 88.75 70 LEU A C 1
ATOM 521 O O . LEU A 1 70 ? -0.241 0.637 -8.715 1.00 88.75 70 LEU A O 1
ATOM 525 N N . SER A 1 71 ? -0.317 -0.444 -10.694 1.00 91.62 71 SER A N 1
ATOM 526 C CA . SER A 1 71 ? -1.646 -1.018 -10.490 1.00 91.62 71 SER A CA 1
ATOM 527 C C . SER A 1 71 ? -1.667 -1.937 -9.266 1.00 91.62 71 SER A C 1
ATOM 529 O O . SER A 1 71 ? -2.503 -1.762 -8.381 1.00 91.62 71 SER A O 1
ATOM 531 N N . HIS A 1 72 ? -0.694 -2.844 -9.140 1.00 91.25 72 HIS A N 1
ATOM 532 C CA . HIS A 1 72 ? -0.601 -3.747 -7.992 1.00 91.25 72 HIS A CA 1
ATOM 533 C C . HIS A 1 72 ? -0.392 -3.026 -6.659 1.00 91.25 72 HIS A C 1
ATOM 535 O O . HIS A 1 72 ? -0.996 -3.417 -5.658 1.00 91.25 72 HIS A O 1
ATOM 541 N N . MET A 1 73 ? 0.457 -1.996 -6.616 1.00 89.69 73 MET A N 1
ATOM 542 C CA . MET A 1 73 ? 0.670 -1.232 -5.384 1.00 89.69 73 MET A CA 1
ATOM 543 C C . MET A 1 73 ? -0.580 -0.443 -4.982 1.00 89.69 73 MET A C 1
ATOM 545 O O . MET A 1 73 ? -0.921 -0.436 -3.802 1.00 89.69 73 MET A O 1
ATOM 549 N N . SER A 1 74 ? -1.292 0.136 -5.955 1.00 89.06 74 SER A N 1
ATOM 550 C CA . SER A 1 74 ? -2.554 0.852 -5.709 1.00 89.06 74 SER A CA 1
ATOM 551 C C . SER A 1 74 ? -3.635 -0.100 -5.183 1.00 89.06 74 SER A C 1
ATOM 553 O O . SER A 1 74 ? -4.224 0.158 -4.142 1.00 89.06 74 SER A O 1
ATOM 555 N N . LEU A 1 75 ? -3.799 -1.279 -5.799 1.00 93.06 75 LEU A N 1
ATOM 556 C CA . LEU A 1 75 ? -4.743 -2.304 -5.326 1.00 93.06 75 LEU A CA 1
ATOM 557 C C . LEU A 1 75 ? -4.456 -2.762 -3.889 1.00 93.06 75 LEU A C 1
ATOM 559 O O . LEU A 1 75 ? -5.377 -3.009 -3.113 1.00 93.06 75 LEU A O 1
ATOM 563 N N . ARG A 1 76 ? -3.176 -2.900 -3.518 1.00 90.88 76 ARG A N 1
ATOM 564 C CA . ARG A 1 76 ? -2.787 -3.261 -2.144 1.00 90.88 76 ARG A CA 1
ATOM 565 C C . ARG A 1 76 ? -3.094 -2.147 -1.152 1.00 90.88 76 ARG A C 1
ATOM 567 O O . ARG A 1 76 ? -3.503 -2.443 -0.033 1.00 90.88 76 ARG A O 1
ATOM 574 N N . GLN A 1 77 ? -2.881 -0.897 -1.549 1.00 90.19 77 GLN A N 1
ATOM 575 C CA . GLN A 1 77 ? -3.231 0.262 -0.742 1.00 90.19 77 GLN A CA 1
ATOM 576 C C . GLN A 1 77 ? -4.740 0.318 -0.491 1.00 90.19 77 GLN A C 1
ATOM 578 O O . GLN A 1 77 ? -5.144 0.352 0.670 1.00 90.19 77 GLN A O 1
ATOM 583 N N . ASP A 1 78 ? -5.550 0.211 -1.544 1.00 90.38 78 ASP A N 1
ATOM 584 C CA . ASP A 1 78 ? -7.013 0.214 -1.446 1.00 90.38 78 ASP A CA 1
ATOM 585 C C . ASP A 1 78 ? -7.512 -0.912 -0.525 1.00 90.38 78 ASP A C 1
ATOM 587 O O . ASP A 1 78 ? -8.299 -0.679 0.392 1.00 90.38 78 ASP A O 1
ATOM 591 N N . ALA A 1 79 ? -6.979 -2.129 -0.687 1.00 92.56 79 ALA A N 1
ATOM 592 C CA . ALA A 1 79 ? -7.346 -3.269 0.152 1.00 92.56 79 ALA A CA 1
ATOM 593 C C . ALA A 1 79 ? -7.012 -3.058 1.643 1.00 92.56 79 ALA A C 1
ATOM 595 O O . ALA A 1 79 ? -7.774 -3.482 2.516 1.00 92.56 79 ALA A O 1
ATOM 596 N N . LEU A 1 80 ? -5.886 -2.408 1.956 1.00 91.81 80 LEU A N 1
ATOM 597 C CA . LEU A 1 80 ? -5.508 -2.086 3.336 1.00 91.81 80 LEU A CA 1
ATOM 598 C C . LEU A 1 80 ? -6.389 -0.977 3.926 1.00 91.81 80 LEU A C 1
ATOM 600 O O . LEU A 1 80 ? -6.770 -1.058 5.098 1.00 91.81 80 LEU A O 1
ATOM 604 N N . GLU A 1 81 ? -6.749 0.031 3.130 1.00 91.44 81 GLU A N 1
ATOM 605 C CA . GLU A 1 81 ? -7.688 1.073 3.552 1.00 91.44 81 GLU A CA 1
ATOM 606 C C . GLU A 1 81 ? -9.084 0.508 3.821 1.00 91.44 81 GLU A C 1
ATOM 608 O O . GLU A 1 81 ? -9.698 0.842 4.838 1.00 91.44 81 GLU A O 1
ATOM 613 N N . ASP A 1 82 ? -9.571 -0.379 2.959 1.00 92.25 82 ASP A N 1
ATOM 614 C CA . ASP A 1 82 ? -10.874 -1.015 3.128 1.00 92.25 82 ASP A CA 1
ATOM 615 C C . ASP A 1 82 ? -10.891 -1.961 4.331 1.00 92.25 82 ASP A C 1
ATOM 617 O O . ASP A 1 82 ? -11.829 -1.920 5.131 1.00 92.25 82 ASP A O 1
ATOM 621 N N . CYS A 1 83 ? -9.816 -2.727 4.545 1.00 90.31 83 CYS A N 1
ATOM 622 C CA . CYS A 1 83 ? -9.642 -3.528 5.757 1.00 90.31 83 CYS A CA 1
ATOM 623 C C . CYS A 1 83 ? -9.692 -2.652 7.021 1.00 90.31 83 CYS A C 1
ATOM 625 O O . CYS A 1 83 ? -10.431 -2.952 7.963 1.00 90.31 83 CYS A O 1
ATOM 627 N N . SER A 1 84 ? -8.977 -1.521 7.021 1.00 91.81 84 SER A N 1
ATOM 628 C CA . SER A 1 84 ? -9.015 -0.548 8.119 1.00 91.81 84 SER A CA 1
ATOM 629 C C . SER A 1 84 ? -10.439 -0.037 8.379 1.00 91.81 84 SER A C 1
ATOM 631 O O . SER A 1 84 ? -10.921 -0.112 9.512 1.00 91.81 84 SER A O 1
ATOM 633 N N . LYS A 1 85 ? -11.160 0.402 7.336 1.00 90.50 85 LYS A N 1
ATOM 634 C CA . LYS A 1 85 ? -12.550 0.889 7.451 1.00 90.50 85 LYS A CA 1
ATOM 635 C C . LYS A 1 85 ? -13.492 -0.185 7.998 1.00 90.50 85 LYS A C 1
ATOM 637 O O . LYS A 1 85 ? -14.319 0.112 8.865 1.00 90.50 85 LYS A O 1
ATOM 642 N N . MET A 1 86 ? -13.378 -1.427 7.526 1.00 88.44 86 MET A N 1
ATOM 643 C CA . MET A 1 86 ? -14.197 -2.546 8.006 1.00 88.44 86 MET A CA 1
ATOM 644 C C . MET A 1 86 ? -13.941 -2.846 9.485 1.00 88.44 86 MET A C 1
ATOM 646 O O . MET A 1 86 ? -14.892 -3.046 10.247 1.00 88.44 86 MET A O 1
ATOM 650 N N . LEU A 1 87 ? -12.677 -2.837 9.911 1.00 87.75 87 LEU A N 1
ATOM 651 C CA . LEU A 1 87 ? -12.297 -3.070 11.304 1.00 87.75 87 LEU A CA 1
ATOM 652 C C . LEU A 1 87 ? -12.756 -1.928 12.221 1.00 87.75 87 LEU A C 1
ATOM 654 O O . LEU A 1 87 ? -13.291 -2.205 13.293 1.00 87.75 87 LEU A O 1
ATOM 658 N N . GLN A 1 88 ? -12.649 -0.666 11.789 1.00 87.31 88 GLN A N 1
ATOM 659 C CA . GLN A 1 88 ? -13.187 0.484 12.536 1.00 87.31 88 GLN A CA 1
ATOM 660 C C . GLN A 1 88 ? -14.709 0.434 12.645 1.00 87.31 88 GLN A C 1
ATOM 662 O O . GLN A 1 88 ? -15.259 0.670 13.719 1.00 87.31 88 GLN A O 1
ATOM 667 N N . THR A 1 89 ? -15.393 0.093 11.551 1.00 86.50 89 THR A N 1
ATOM 668 C CA . THR A 1 89 ? -16.854 -0.064 11.540 1.00 86.50 89 THR A CA 1
ATOM 669 C C . THR A 1 89 ? -17.277 -1.182 12.486 1.00 86.50 89 THR A C 1
ATOM 671 O O . THR A 1 89 ? -18.211 -1.015 13.263 1.00 86.50 89 THR A O 1
ATOM 674 N N . SER A 1 90 ? -16.550 -2.300 12.476 1.00 82.94 90 SER A N 1
ATOM 675 C CA . SER A 1 90 ? -16.789 -3.411 13.396 1.00 82.94 90 SER A CA 1
ATOM 676 C C . SER A 1 90 ? -16.565 -2.976 14.843 1.00 82.94 90 SER A C 1
ATOM 678 O O . SER A 1 90 ? -17.457 -3.155 15.664 1.00 82.94 90 SER A O 1
ATOM 680 N N . ALA A 1 91 ? -15.432 -2.336 15.152 1.00 80.06 91 ALA A N 1
ATOM 681 C CA . ALA A 1 91 ? -15.129 -1.826 16.491 1.00 80.06 91 ALA A CA 1
ATOM 682 C C . ALA A 1 91 ? -16.208 -0.855 16.993 1.00 80.06 91 ALA A C 1
ATOM 684 O O . ALA A 1 91 ? -16.635 -0.956 18.142 1.00 80.06 91 ALA A O 1
ATOM 685 N N . ARG A 1 92 ? -16.696 0.033 16.119 1.00 80.38 92 ARG A N 1
ATOM 686 C CA . ARG A 1 92 ? -17.793 0.955 16.422 1.00 80.38 92 ARG A CA 1
ATOM 687 C C . ARG A 1 92 ? -19.110 0.227 16.687 1.00 80.38 92 ARG A C 1
ATOM 689 O O . ARG A 1 92 ? -19.787 0.530 17.657 1.00 80.38 92 ARG A O 1
ATOM 696 N N . ASN A 1 93 ? -19.458 -0.767 15.874 1.00 79.94 93 ASN A N 1
ATOM 697 C CA . ASN A 1 93 ? -20.662 -1.566 16.104 1.00 79.94 93 ASN A CA 1
ATOM 698 C C . ASN A 1 93 ? -20.600 -2.317 17.446 1.00 79.94 93 ASN A C 1
ATOM 700 O O . ASN A 1 93 ? -21.625 -2.462 18.105 1.00 79.94 93 ASN A O 1
ATOM 704 N N . TYR A 1 94 ? -19.408 -2.760 17.867 1.00 71.38 94 TYR A N 1
ATOM 705 C CA . TYR A 1 94 ? -19.193 -3.335 19.198 1.00 71.38 94 TYR A CA 1
ATOM 706 C C . TYR A 1 94 ? -19.273 -2.288 20.321 1.00 71.38 94 TYR A C 1
ATOM 708 O O . TYR A 1 94 ? -19.805 -2.614 21.378 1.00 71.38 94 TYR A O 1
ATOM 716 N N . SER A 1 95 ? -18.779 -1.055 20.126 1.00 69.44 95 SER A N 1
ATOM 717 C CA . SER A 1 95 ? -18.873 0.008 21.147 1.00 69.44 95 SER A CA 1
ATOM 718 C C . SER A 1 95 ? -20.284 0.564 21.309 1.00 69.44 95 SER A C 1
ATOM 720 O O . SER A 1 95 ? -20.689 0.879 22.423 1.00 69.44 95 SER A O 1
ATOM 722 N N . ASP A 1 96 ? -21.025 0.685 20.206 1.00 67.94 96 ASP A N 1
ATOM 723 C CA . ASP A 1 96 ? -22.385 1.235 20.180 1.00 67.94 96 ASP A CA 1
ATOM 724 C C . ASP A 1 96 ? -23.420 0.199 20.684 1.00 67.94 96 ASP A C 1
ATOM 726 O O . ASP A 1 96 ? -24.558 0.542 21.010 1.00 67.94 96 ASP A O 1
ATOM 730 N N . ALA A 1 97 ? -23.027 -1.077 20.787 1.00 62.66 97 ALA A N 1
ATOM 731 C CA . ALA A 1 97 ? -23.811 -2.148 21.390 1.00 62.66 97 ALA A CA 1
ATOM 732 C C . ALA A 1 97 ? -23.626 -2.198 22.924 1.00 62.66 97 ALA A C 1
ATOM 734 O O . ALA A 1 97 ? -22.847 -2.988 23.451 1.00 62.66 97 ALA A O 1
ATOM 735 N N . GLU A 1 98 ? -24.384 -1.390 23.670 1.00 56.41 98 GLU A N 1
ATOM 736 C CA . GLU A 1 98 ? -24.564 -1.562 25.125 1.00 56.41 98 GLU A CA 1
ATOM 737 C C . GLU A 1 98 ? -25.274 -2.911 25.481 1.00 56.41 98 GLU A C 1
ATOM 739 O O . GLU A 1 98 ? -25.905 -3.544 24.624 1.00 56.41 98 GLU A O 1
ATOM 744 N N . PRO A 1 99 ? -25.171 -3.422 26.731 1.00 52.94 99 PRO A N 1
ATOM 745 C CA . PRO A 1 99 ? -24.878 -4.829 27.053 1.00 52.94 99 PRO A CA 1
ATOM 746 C C . PRO A 1 99 ? -26.096 -5.774 27.056 1.00 52.94 99 PRO A C 1
ATOM 748 O O . PRO A 1 99 ? -26.397 -6.396 28.078 1.00 52.94 99 PRO A O 1
ATOM 751 N N . ALA A 1 100 ? -26.836 -5.906 25.950 1.00 43.03 100 ALA A N 1
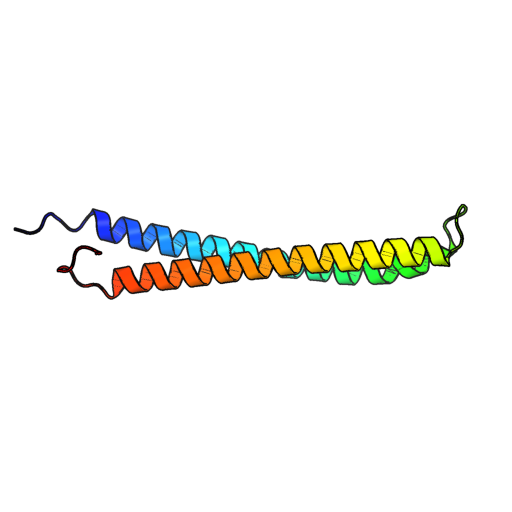ATOM 752 C CA . ALA A 1 100 ? -28.038 -6.755 25.973 1.00 43.03 100 ALA A CA 1
ATOM 753 C C . ALA A 1 100 ? -28.447 -7.465 24.678 1.00 43.03 100 ALA A C 1
ATOM 755 O O . ALA A 1 100 ? -29.536 -8.044 24.649 1.00 43.03 100 ALA A O 1
ATOM 756 N N . LYS A 1 101 ? -27.637 -7.489 23.615 1.00 45.75 101 LYS A N 1
ATOM 757 C CA . LYS A 1 101 ? -27.974 -8.331 22.457 1.00 45.75 101 LYS A CA 1
ATOM 758 C C . LYS A 1 101 ? -26.790 -9.189 22.026 1.00 45.75 101 LYS A C 1
ATOM 760 O O . LYS A 1 101 ? -25.865 -8.645 21.433 1.00 45.75 101 LYS A O 1
ATOM 765 N N . PRO A 1 102 ? -26.806 -10.511 22.304 1.00 41.91 102 PRO A N 1
ATOM 766 C CA . PRO A 1 102 ? -25.902 -11.417 21.611 1.00 41.91 102 PRO A CA 1
ATOM 767 C C . PRO A 1 102 ? -26.080 -11.203 20.106 1.00 41.91 102 PRO A C 1
ATOM 769 O O . PRO A 1 102 ? -27.215 -11.133 19.619 1.00 41.91 102 PRO A O 1
ATOM 772 N N . LEU A 1 103 ? -24.957 -11.033 19.406 1.00 48.69 103 LEU A N 1
ATOM 773 C CA . LEU A 1 103 ? -24.906 -11.017 17.947 1.00 48.69 103 LEU A CA 1
ATOM 774 C C . LEU A 1 103 ? -25.701 -12.225 17.427 1.00 48.69 103 LEU A C 1
ATOM 776 O O . LEU A 1 103 ? -25.464 -13.351 17.866 1.00 48.69 103 LEU A O 1
ATOM 780 N N . ARG A 1 104 ? -26.693 -11.963 16.568 1.00 40.12 104 ARG A N 1
ATOM 781 C CA . ARG A 1 104 ? -27.329 -13.009 15.761 1.00 40.12 104 ARG A CA 1
ATOM 782 C C . ARG A 1 104 ? -26.336 -13.545 14.744 1.00 40.12 104 ARG A C 1
ATOM 784 O O . ARG A 1 104 ? -25.558 -12.715 14.226 1.00 40.12 104 ARG A O 1
#

Organism: NCBI:txid1490222